Protein AF-A0A660VJ58-F1 (afdb_monomer_lite)

Radius of gyration: 16.68 Å; chains: 1; bounding box: 42×30×46 Å

Sequence (131 aa):
MCQREVADRVEATPKSKDFGPISVLLQRCYSIKRLFNVGRDCFYPRPEVASAVLRFDRKGYLPSSKQEAIFGIISGFFRMRRKTLRHNLRRGMGLGAEEVDALLERFAIVKEARAEEVEAEKLWALAEELL

pLDDT: mean 95.62, std 3.05, range [80.19, 98.25]

Secondary structure (DSSP, 8-state):
-EEHHHHHHHHPPTTSTT-SHHHHHHHHHEEEEEEEEE-GGGSSSPPSS-EEEEEEEE-----HHHHHHHHHHHHHHTSSTTSBHHHIIIIIS---HHHHHHHHHHTT--TT-BGGGS-HHHHHHHHHHT-

Foldseek 3Di:
DFFPLVVCLCCPWFPDPSDALNVLVQVVQWDKDWPDKAAQVVDVVRDPTTGTDMDTHGDDDDDPVCVVQLSVQRNLLCVPQVAASLCSCCVVVPDDNVVSVVLCVVLVHDRRHRSSNDGSVSSSVSSVVVD

Structure (mmCIF, N/CA/C/O backbone):
data_AF-A0A660VJ58-F1
#
_entry.id   AF-A0A660VJ58-F1
#
loop_
_atom_site.group_PDB
_atom_site.id
_atom_site.type_symbol
_atom_site.label_atom_id
_atom_site.label_alt_id
_atom_site.label_comp_id
_atom_site.label_asym_id
_atom_site.label_entity_id
_atom_site.label_seq_id
_atom_site.pdbx_PDB_ins_code
_atom_site.Cartn_x
_atom_site.Cartn_y
_atom_site.Cartn_z
_atom_site.occupancy
_atom_site.B_iso_or_equiv
_atom_site.auth_seq_id
_atom_site.auth_comp_id
_atom_site.auth_asym_id
_atom_site.auth_atom_id
_atom_site.pdbx_PDB_model_num
ATOM 1 N N . MET A 1 1 ? 10.865 4.362 -15.711 1.00 94.38 1 MET A N 1
ATOM 2 C CA . MET A 1 1 ? 11.441 3.000 -15.657 1.00 94.38 1 MET A CA 1
ATOM 3 C C . MET A 1 1 ? 12.097 2.819 -14.301 1.00 94.38 1 MET A C 1
ATOM 5 O O . MET A 1 1 ? 1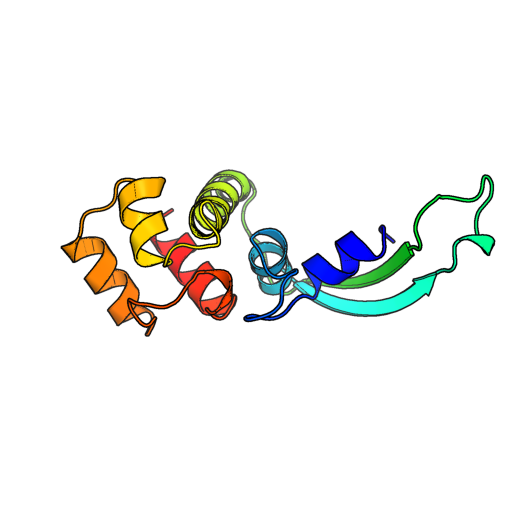2.681 3.775 -13.811 1.00 94.38 1 MET A O 1
ATOM 9 N N . CYS A 1 2 ? 11.981 1.645 -13.692 1.00 96.56 2 CYS A N 1
ATOM 10 C CA . CYS A 1 2 ? 12.617 1.305 -12.417 1.00 96.56 2 CYS A CA 1
ATOM 11 C C . CYS A 1 2 ? 13.056 -0.167 -12.421 1.00 96.56 2 CYS A C 1
ATOM 13 O O . CYS A 1 2 ? 12.759 -0.900 -13.367 1.00 96.56 2 CYS A O 1
ATOM 15 N N . GLN A 1 3 ? 13.760 -0.603 -11.375 1.00 97.44 3 GLN A N 1
ATOM 16 C CA . GLN A 1 3 ? 14.060 -2.022 -11.176 1.00 97.44 3 GLN A CA 1
ATOM 17 C C . GLN A 1 3 ? 12.764 -2.835 -11.071 1.00 97.44 3 GLN A C 1
ATOM 19 O O . GLN A 1 3 ? 11.773 -2.364 -10.511 1.00 97.44 3 GLN A O 1
ATOM 24 N N . ARG A 1 4 ? 12.778 -4.073 -11.576 1.00 96.38 4 ARG A N 1
ATOM 25 C CA . ARG A 1 4 ? 11.586 -4.931 -11.620 1.00 96.38 4 ARG A CA 1
ATOM 26 C C . ARG A 1 4 ? 10.961 -5.140 -10.238 1.00 96.38 4 ARG A C 1
ATOM 28 O O . ARG A 1 4 ? 9.756 -4.994 -10.117 1.00 96.38 4 ARG A O 1
ATOM 35 N N . GLU A 1 5 ? 11.766 -5.367 -9.201 1.00 96.50 5 GLU A N 1
ATOM 36 C CA . GLU A 1 5 ? 11.258 -5.539 -7.831 1.00 96.50 5 GLU A CA 1
ATOM 37 C C . GLU A 1 5 ? 10.535 -4.285 -7.314 1.00 96.50 5 GLU A C 1
ATOM 39 O O . GLU A 1 5 ? 9.509 -4.378 -6.646 1.00 96.50 5 GLU A O 1
ATOM 44 N N . VAL A 1 6 ? 11.033 -3.091 -7.654 1.00 96.88 6 VAL A N 1
ATOM 45 C CA . VAL A 1 6 ? 10.348 -1.840 -7.306 1.00 96.88 6 VAL A CA 1
ATOM 46 C C . VAL A 1 6 ? 8.993 -1.790 -7.999 1.00 96.88 6 VAL A C 1
ATOM 48 O O . VAL A 1 6 ? 8.001 -1.467 -7.354 1.00 96.88 6 VAL A O 1
ATOM 51 N N . ALA A 1 7 ? 8.925 -2.150 -9.282 1.00 97.25 7 ALA A N 1
ATOM 52 C CA . ALA A 1 7 ? 7.653 -2.215 -9.992 1.00 97.25 7 ALA A CA 1
ATOM 53 C C . ALA A 1 7 ? 6.688 -3.241 -9.379 1.00 97.25 7 ALA A C 1
ATOM 55 O O . ALA A 1 7 ? 5.512 -2.931 -9.204 1.00 97.25 7 ALA A O 1
ATOM 56 N N . ASP A 1 8 ? 7.193 -4.413 -8.989 1.00 96.88 8 ASP A N 1
ATOM 57 C CA . ASP A 1 8 ? 6.410 -5.461 -8.330 1.00 96.88 8 ASP A CA 1
ATOM 58 C C . ASP A 1 8 ? 5.810 -4.953 -7.005 1.00 96.88 8 ASP A C 1
ATOM 60 O O . ASP A 1 8 ? 4.620 -5.136 -6.768 1.00 96.88 8 ASP A O 1
ATOM 64 N N . ARG A 1 9 ? 6.574 -4.213 -6.187 1.00 96.81 9 ARG A N 1
ATOM 65 C CA . ARG A 1 9 ? 6.067 -3.595 -4.942 1.00 96.81 9 ARG A CA 1
ATOM 66 C C . ARG A 1 9 ? 5.032 -2.504 -5.186 1.00 96.81 9 ARG A C 1
ATOM 68 O O . ARG A 1 9 ? 4.070 -2.381 -4.433 1.00 96.81 9 ARG A O 1
ATOM 75 N N . VAL A 1 10 ? 5.231 -1.678 -6.206 1.00 95.94 10 VAL A N 1
ATOM 76 C CA . VAL A 1 10 ? 4.323 -0.568 -6.526 1.00 95.94 10 VAL A CA 1
ATOM 77 C C . VAL A 1 10 ? 2.944 -1.093 -6.945 1.00 95.94 10 VAL A C 1
ATOM 79 O O . VAL A 1 10 ? 1.920 -0.541 -6.543 1.00 95.94 10 VAL A O 1
ATOM 82 N N . GLU A 1 11 ? 2.913 -2.170 -7.727 1.00 95.38 11 GLU A N 1
ATOM 83 C CA . GLU A 1 11 ? 1.686 -2.787 -8.250 1.00 95.38 11 GLU A CA 1
ATOM 84 C C . GLU A 1 11 ? 1.131 -3.902 -7.355 1.00 95.38 11 GLU A C 1
ATOM 86 O O . GLU A 1 11 ? 0.086 -4.476 -7.659 1.00 95.38 11 GLU A O 1
ATOM 91 N N . ALA A 1 12 ? 1.824 -4.217 -6.260 1.00 96.88 12 ALA A N 1
ATOM 92 C CA . ALA A 1 12 ? 1.449 -5.281 -5.347 1.00 96.88 12 ALA A CA 1
ATOM 93 C C . ALA A 1 12 ? 0.034 -5.079 -4.791 1.00 96.88 12 ALA A C 1
ATOM 95 O O . ALA A 1 12 ? -0.356 -3.972 -4.423 1.00 96.88 12 ALA A O 1
ATOM 96 N N . THR A 1 13 ? -0.723 -6.164 -4.682 1.00 95.19 13 THR A N 1
ATOM 97 C CA . THR A 1 13 ? -2.069 -6.173 -4.099 1.00 95.19 13 THR A CA 1
ATOM 98 C C . THR A 1 13 ? -2.041 -6.729 -2.674 1.00 95.19 13 THR A C 1
ATOM 100 O O . THR A 1 13 ? -1.091 -7.438 -2.314 1.00 95.19 13 THR A O 1
ATOM 103 N N . PRO A 1 14 ? -3.065 -6.450 -1.846 1.00 95.56 14 PRO A N 1
ATOM 104 C CA . PRO A 1 14 ? -3.184 -7.058 -0.525 1.00 95.56 14 PRO A CA 1
ATOM 105 C C . PRO A 1 14 ? -3.016 -8.582 -0.570 1.00 95.56 14 PRO A C 1
ATOM 107 O O . PRO A 1 14 ? -3.389 -9.239 -1.541 1.00 95.56 14 PRO A O 1
ATOM 110 N N . LYS A 1 15 ? -2.464 -9.142 0.507 1.00 94.38 15 LYS A N 1
ATOM 111 C CA . LYS A 1 15 ? -2.085 -10.554 0.688 1.00 94.38 15 LYS A CA 1
ATOM 112 C C . LYS A 1 15 ? -0.908 -11.020 -0.175 1.00 94.38 15 LYS A C 1
ATOM 114 O O . LYS A 1 15 ? -0.587 -12.206 -0.172 1.00 94.38 15 LYS A O 1
ATOM 119 N N . SER A 1 16 ? -0.223 -10.110 -0.867 1.00 94.81 16 SER A N 1
ATOM 120 C CA . SER A 1 16 ? 1.040 -10.411 -1.547 1.00 94.81 16 SER A CA 1
ATOM 121 C C . SER A 1 16 ? 2.256 -10.068 -0.680 1.00 94.81 16 SER A C 1
ATOM 123 O O . SER A 1 16 ? 2.213 -9.211 0.206 1.00 94.81 16 SER A O 1
ATOM 125 N N . LYS A 1 17 ? 3.384 -10.738 -0.945 1.00 93.00 17 LYS A N 1
ATOM 126 C CA . LYS A 1 17 ? 4.648 -10.506 -0.227 1.00 93.00 17 LYS A CA 1
ATOM 127 C C . LYS A 1 17 ? 5.170 -9.077 -0.423 1.00 93.00 17 LYS A C 1
ATOM 129 O O . LYS A 1 17 ? 5.741 -8.502 0.508 1.00 93.00 17 LYS A O 1
ATOM 134 N N . ASP A 1 18 ? 4.950 -8.513 -1.603 1.00 96.44 18 ASP A N 1
ATOM 135 C CA . ASP A 1 18 ? 5.508 -7.224 -2.008 1.00 96.44 18 ASP A CA 1
ATOM 136 C C . ASP A 1 18 ? 4.623 -6.032 -1.619 1.00 96.44 18 ASP A C 1
ATOM 138 O O . ASP A 1 18 ? 5.064 -4.886 -1.716 1.00 96.44 18 ASP A O 1
ATOM 142 N N . PHE A 1 19 ? 3.409 -6.289 -1.115 1.00 97.69 19 PHE A N 1
ATOM 143 C CA . PHE A 1 19 ? 2.498 -5.245 -0.658 1.00 97.69 19 PHE A CA 1
ATOM 144 C C . PHE A 1 19 ? 3.001 -4.579 0.620 1.00 97.69 19 PHE A C 1
ATOM 146 O O . PHE A 1 19 ? 3.398 -5.240 1.587 1.00 97.69 19 PHE A O 1
ATOM 153 N N . GLY A 1 20 ? 2.999 -3.249 0.612 1.00 97.00 20 GLY A N 1
ATOM 154 C CA . GLY A 1 20 ? 3.550 -2.451 1.694 1.00 97.00 20 GLY A CA 1
ATOM 155 C C . GLY A 1 20 ? 3.243 -0.959 1.570 1.00 97.00 20 GLY A C 1
ATOM 156 O O . GLY A 1 20 ? 2.386 -0.558 0.778 1.00 97.00 20 GLY A O 1
ATOM 157 N N . PRO A 1 21 ? 3.978 -0.110 2.312 1.00 96.69 21 PRO A N 1
ATOM 158 C CA . PRO A 1 21 ? 3.704 1.325 2.384 1.00 96.69 21 PRO A CA 1
ATOM 159 C C . PRO A 1 21 ? 3.687 2.027 1.023 1.00 96.69 21 PRO A C 1
ATOM 161 O O . PRO A 1 21 ? 2.824 2.861 0.754 1.00 96.69 21 PRO A O 1
ATOM 164 N N . ILE A 1 22 ? 4.623 1.662 0.141 1.00 95.25 22 ILE A N 1
ATOM 165 C CA . ILE A 1 22 ? 4.738 2.268 -1.188 1.00 95.25 22 ILE A CA 1
ATOM 166 C C . ILE A 1 22 ? 3.561 1.901 -2.098 1.00 95.25 22 ILE A C 1
ATOM 168 O O . ILE A 1 22 ? 3.113 2.742 -2.876 1.00 95.25 22 ILE A O 1
ATOM 172 N N . SER A 1 23 ? 3.032 0.680 -1.965 1.00 96.75 23 SER A N 1
ATOM 173 C CA . SER A 1 23 ? 1.846 0.217 -2.686 1.00 96.75 23 SER A CA 1
ATOM 174 C C . SER A 1 23 ? 0.648 1.084 -2.302 1.00 96.75 23 SER A C 1
ATOM 176 O O . SER A 1 23 ? 0.015 1.674 -3.172 1.00 96.75 23 SER A O 1
ATOM 178 N N . VAL A 1 24 ? 0.410 1.259 -0.995 1.00 96.25 24 VAL A N 1
ATOM 179 C CA . VAL A 1 24 ? -0.701 2.071 -0.467 1.00 96.25 24 VAL A CA 1
ATOM 180 C C . VAL A 1 24 ? -0.607 3.522 -0.944 1.00 96.25 24 VAL A C 1
ATOM 182 O O . VAL A 1 24 ? -1.562 4.054 -1.512 1.00 96.25 24 VAL A O 1
ATOM 185 N N . LEU A 1 25 ? 0.559 4.154 -0.771 1.00 94.44 25 LEU A N 1
ATOM 186 C CA . LEU A 1 25 ? 0.766 5.558 -1.132 1.00 94.44 25 LEU A CA 1
ATOM 187 C C . LEU A 1 25 ? 0.553 5.810 -2.633 1.00 94.44 25 LEU A C 1
ATOM 189 O O . LEU A 1 25 ? -0.152 6.745 -3.025 1.00 94.44 25 LEU A O 1
ATOM 193 N N . LEU A 1 26 ? 1.176 4.995 -3.488 1.00 93.81 26 LEU A N 1
ATOM 194 C CA . LEU A 1 26 ? 1.159 5.242 -4.927 1.00 93.81 26 LEU A CA 1
ATOM 195 C C . LEU A 1 26 ? -0.166 4.836 -5.566 1.00 93.81 26 LEU A C 1
ATOM 197 O O . LEU A 1 26 ? -0.654 5.580 -6.412 1.00 93.81 26 LEU A O 1
ATOM 201 N N . GLN A 1 27 ? -0.781 3.723 -5.156 1.00 93.50 27 GLN A N 1
ATOM 202 C CA . GLN A 1 27 ? -2.064 3.275 -5.722 1.00 93.50 27 GLN A CA 1
ATOM 203 C C . GLN A 1 27 ? -3.223 4.213 -5.366 1.00 93.50 27 GLN A C 1
ATOM 205 O O . GLN A 1 27 ? -4.208 4.310 -6.111 1.00 93.50 27 GLN A O 1
ATOM 210 N N . ARG A 1 28 ? -3.093 4.955 -4.259 1.00 93.12 28 ARG A N 1
ATOM 211 C CA . ARG A 1 28 ? -3.998 6.057 -3.938 1.00 93.12 28 ARG A CA 1
ATOM 212 C C . ARG A 1 28 ? -3.815 7.249 -4.871 1.00 93.12 28 ARG A C 1
ATOM 214 O O . ARG A 1 28 ? -4.801 7.808 -5.355 1.00 93.12 28 ARG A O 1
ATOM 221 N N . CYS A 1 29 ? -2.570 7.677 -5.072 1.00 92.12 29 CYS A N 1
ATOM 222 C CA . CYS A 1 29 ? -2.258 8.878 -5.846 1.00 92.12 29 CYS A CA 1
ATOM 223 C C . CYS A 1 29 ? -2.390 8.658 -7.362 1.00 92.12 29 CYS A C 1
ATOM 225 O O . CYS A 1 29 ? -2.640 9.614 -8.101 1.00 92.12 29 CYS A O 1
ATOM 227 N N . TYR A 1 30 ? -2.237 7.416 -7.824 1.00 94.81 30 TYR A N 1
ATOM 228 C CA . TYR A 1 30 ? -2.131 7.056 -9.233 1.00 94.81 30 TYR A CA 1
ATOM 229 C C . TYR A 1 30 ? -2.898 5.769 -9.559 1.00 94.81 30 TYR A C 1
ATOM 231 O O . TYR A 1 30 ? -3.010 4.849 -8.753 1.00 94.81 30 TYR A O 1
ATOM 239 N N . SER A 1 31 ? -3.407 5.684 -10.784 1.00 95.12 31 SER A N 1
ATOM 240 C CA . SER A 1 31 ? -3.687 4.418 -11.453 1.00 95.12 31 SER A CA 1
ATOM 241 C C . SER A 1 31 ? -2.396 3.967 -12.124 1.00 95.12 31 SER A C 1
ATOM 243 O O . SER A 1 31 ? -1.801 4.723 -12.893 1.00 95.12 31 SER A O 1
ATOM 245 N N . ILE A 1 32 ? -1.926 2.770 -11.788 1.00 95.94 32 ILE A N 1
ATOM 246 C CA . ILE A 1 32 ? -0.591 2.302 -12.162 1.00 95.94 32 ILE A CA 1
ATOM 247 C C . ILE A 1 32 ? -0.736 1.106 -13.088 1.00 95.94 32 ILE A C 1
ATOM 249 O O . ILE A 1 32 ? -1.530 0.206 -12.818 1.00 95.94 32 ILE A O 1
ATOM 253 N N . LYS A 1 33 ? 0.012 1.113 -14.192 1.00 96.81 33 LYS A N 1
ATOM 254 C CA . LYS A 1 33 ? 0.011 0.019 -15.161 1.00 96.81 33 LYS A CA 1
ATOM 255 C C . LYS A 1 33 ? 1.415 -0.296 -15.657 1.00 96.81 33 LYS A C 1
ATOM 257 O O . LYS A 1 33 ? 2.078 0.569 -16.234 1.00 96.81 33 LYS A O 1
ATOM 262 N N . ARG A 1 34 ? 1.819 -1.558 -15.558 1.00 97.50 34 ARG A N 1
ATOM 263 C CA . ARG A 1 34 ? 2.995 -2.094 -16.238 1.00 97.50 34 ARG A CA 1
ATOM 264 C C . ARG A 1 34 ? 2.753 -2.131 -17.728 1.00 97.50 34 ARG A C 1
ATOM 266 O O . ARG A 1 34 ? 1.825 -2.777 -18.209 1.00 97.50 34 ARG A O 1
ATOM 273 N N . LEU A 1 35 ? 3.611 -1.432 -18.457 1.00 98.06 35 LEU A N 1
ATOM 274 C CA . LEU A 1 35 ? 3.596 -1.470 -19.909 1.00 98.06 35 LEU A CA 1
ATOM 275 C C . LEU A 1 35 ? 4.352 -2.706 -20.395 1.00 98.06 35 LEU A C 1
ATOM 277 O O . LEU A 1 35 ? 3.813 -3.483 -21.173 1.00 98.06 35 LEU A O 1
ATOM 281 N N . PHE A 1 36 ? 5.582 -2.900 -19.911 1.00 97.75 36 PHE A N 1
ATOM 282 C CA . PHE A 1 36 ? 6.424 -4.048 -20.247 1.00 97.75 36 PHE A CA 1
ATOM 283 C C . PHE A 1 36 ? 7.630 -4.164 -19.300 1.00 97.75 36 PHE A C 1
ATOM 285 O O . PHE A 1 36 ? 7.998 -3.215 -18.599 1.00 97.75 36 PHE A O 1
ATOM 292 N N . ASN A 1 37 ? 8.255 -5.344 -19.298 1.00 97.88 37 ASN A N 1
ATOM 293 C CA . ASN A 1 37 ? 9.539 -5.591 -18.642 1.00 97.88 37 ASN A CA 1
ATOM 294 C C . ASN A 1 37 ? 10.690 -5.330 -19.625 1.00 97.88 37 ASN A C 1
ATOM 296 O O . ASN A 1 37 ? 10.551 -5.571 -20.821 1.00 97.88 37 ASN A O 1
ATOM 300 N N . VAL A 1 38 ? 11.835 -4.885 -19.110 1.00 97.69 38 VAL A N 1
ATOM 301 C CA . VAL A 1 38 ? 13.057 -4.646 -19.889 1.00 97.69 38 VAL A CA 1
ATOM 302 C C . VAL A 1 38 ? 14.152 -5.584 -19.393 1.00 97.69 38 VAL A C 1
ATOM 304 O O . VAL A 1 38 ? 14.513 -5.580 -18.209 1.00 97.69 38 VAL A O 1
ATOM 307 N N . GLY A 1 39 ? 14.658 -6.417 -20.303 1.00 97.44 39 GLY A N 1
ATOM 308 C CA . GLY A 1 39 ? 15.738 -7.358 -20.026 1.00 97.44 39 GLY A CA 1
ATOM 309 C C . GLY A 1 39 ? 17.057 -6.647 -19.721 1.00 97.44 39 GLY A C 1
ATOM 310 O O . GLY A 1 39 ? 17.295 -5.524 -20.157 1.00 97.44 39 GLY A O 1
ATOM 311 N N . ARG A 1 40 ? 17.944 -7.319 -18.980 1.00 97.06 40 ARG A N 1
ATOM 312 C CA . ARG A 1 40 ? 19.274 -6.779 -18.630 1.00 97.06 40 ARG A CA 1
ATOM 313 C C . ARG A 1 40 ? 20.137 -6.523 -19.866 1.00 97.06 40 ARG A C 1
ATOM 315 O O . ARG A 1 40 ? 20.942 -5.604 -19.865 1.00 97.06 40 ARG A O 1
ATOM 322 N N . ASP A 1 41 ? 19.931 -7.315 -20.914 1.00 97.19 41 ASP A N 1
ATOM 323 C CA . ASP A 1 41 ? 20.694 -7.261 -22.166 1.00 97.19 41 ASP A CA 1
ATOM 324 C C . ASP A 1 41 ? 20.378 -6.020 -23.015 1.00 97.19 41 ASP A C 1
ATOM 326 O O . ASP A 1 41 ? 21.055 -5.755 -24.001 1.00 97.19 41 ASP A O 1
ATOM 330 N N . CYS A 1 42 ? 19.381 -5.225 -22.613 1.00 96.62 42 CYS A N 1
ATOM 331 C CA . CYS A 1 42 ? 19.044 -3.951 -23.244 1.00 96.62 42 CYS A CA 1
ATOM 332 C C . CYS A 1 42 ? 19.900 -2.768 -22.744 1.00 96.62 42 CYS A C 1
ATOM 334 O O . CYS A 1 42 ? 19.642 -1.636 -23.144 1.00 96.62 42 CYS A O 1
ATOM 336 N N . PHE A 1 43 ? 20.868 -2.994 -21.847 1.00 96.75 43 PHE A N 1
ATOM 337 C CA . PHE A 1 43 ? 21.630 -1.938 -21.171 1.00 96.75 43 PHE A CA 1
ATOM 338 C C . PHE A 1 43 ? 23.146 -2.136 -21.285 1.00 96.75 43 PHE A C 1
ATOM 340 O O . PHE A 1 43 ? 23.635 -3.266 -21.286 1.00 96.75 43 PHE A O 1
ATOM 347 N N . TYR A 1 44 ? 23.887 -1.021 -21.289 1.00 96.19 44 TYR A N 1
ATOM 348 C CA . TYR A 1 44 ? 25.348 -0.996 -21.203 1.00 96.19 44 TYR A CA 1
ATOM 349 C C . TYR A 1 44 ? 25.822 0.075 -20.196 1.00 96.19 44 TYR A C 1
ATOM 351 O O . TYR A 1 44 ?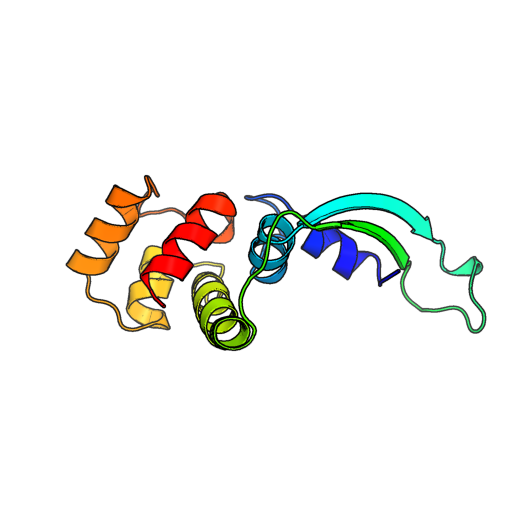 25.474 1.244 -20.373 1.00 96.19 44 TYR A O 1
ATOM 359 N N . PRO A 1 45 ? 26.612 -0.281 -19.163 1.00 94.75 45 PRO A N 1
ATOM 360 C CA . PRO A 1 45 ? 26.963 -1.646 -18.764 1.00 94.75 45 PRO A CA 1
ATOM 361 C C . PRO A 1 45 ? 25.728 -2.452 -18.322 1.00 94.75 45 PRO A C 1
ATOM 363 O O . PRO A 1 45 ? 24.714 -1.889 -17.905 1.00 94.75 45 PRO A O 1
ATOM 366 N N . ARG A 1 46 ? 25.807 -3.785 -18.430 1.00 96.88 46 ARG A N 1
ATOM 367 C CA . ARG A 1 46 ? 24.698 -4.686 -18.080 1.00 96.88 46 ARG A CA 1
ATOM 368 C C . ARG A 1 46 ? 24.414 -4.618 -16.567 1.00 96.88 46 ARG A C 1
ATOM 370 O O . ARG A 1 46 ? 25.320 -4.916 -15.790 1.00 96.88 46 ARG A O 1
ATOM 377 N N . PRO A 1 47 ? 23.186 -4.290 -16.126 1.00 96.38 47 PRO A N 1
ATOM 378 C CA . PRO A 1 47 ? 22.826 -4.283 -14.713 1.00 96.38 47 PRO A CA 1
ATOM 379 C C . PRO A 1 47 ? 22.655 -5.707 -14.173 1.00 96.38 47 PRO A C 1
ATOM 381 O O . PRO A 1 47 ? 22.410 -6.651 -14.926 1.00 96.38 47 PRO A O 1
ATOM 384 N N . GLU A 1 48 ? 22.696 -5.861 -12.849 1.00 96.75 48 GLU A N 1
ATOM 385 C CA . GLU A 1 48 ? 22.481 -7.157 -12.189 1.00 96.75 48 GLU A CA 1
ATOM 386 C C . GLU A 1 48 ? 21.017 -7.614 -12.237 1.00 96.75 48 GLU A C 1
ATOM 388 O O . GLU A 1 48 ? 20.734 -8.811 -12.359 1.00 96.75 48 GLU A O 1
ATOM 393 N N . VAL A 1 49 ? 20.081 -6.662 -12.208 1.00 96.12 49 VAL A N 1
ATOM 394 C CA . VAL A 1 49 ? 18.634 -6.899 -12.123 1.00 96.12 49 VAL A CA 1
ATOM 395 C C . VAL A 1 49 ? 17.889 -6.374 -13.348 1.00 96.12 49 VAL A C 1
ATOM 397 O O . VAL A 1 49 ? 18.307 -5.419 -14.000 1.00 96.12 49 VAL A O 1
ATOM 400 N N . ALA A 1 50 ? 16.763 -7.014 -13.671 1.00 97.31 50 ALA A N 1
ATOM 401 C CA . ALA A 1 50 ? 15.874 -6.563 -14.739 1.00 97.31 50 ALA A CA 1
ATOM 402 C C . ALA A 1 50 ? 15.141 -5.268 -14.357 1.00 97.31 50 ALA A C 1
ATOM 404 O O . ALA A 1 50 ? 14.981 -4.950 -13.175 1.00 97.31 50 ALA A O 1
ATOM 405 N N . SER A 1 51 ? 14.644 -4.558 -15.367 1.00 98.12 51 SER A N 1
ATOM 406 C CA . SER A 1 51 ? 13.864 -3.332 -15.198 1.00 98.12 51 SER A CA 1
ATOM 407 C C . SER A 1 51 ? 12.421 -3.508 -15.671 1.00 98.12 51 SER A C 1
ATOM 409 O O . SER A 1 51 ? 12.077 -4.485 -16.337 1.00 98.12 51 SER A O 1
ATOM 411 N N . ALA A 1 52 ? 11.563 -2.556 -15.324 1.00 98.25 52 ALA A N 1
ATOM 412 C CA . ALA A 1 52 ? 10.187 -2.475 -15.790 1.00 98.25 52 ALA A CA 1
ATOM 413 C C . ALA A 1 52 ? 9.796 -1.023 -16.089 1.00 98.25 52 ALA A C 1
ATOM 415 O O . ALA A 1 52 ? 10.281 -0.065 -15.469 1.00 98.25 52 ALA A O 1
ATOM 416 N N . VAL A 1 53 ? 8.904 -0.861 -17.064 1.00 98.19 53 VAL A N 1
ATOM 417 C CA . VAL A 1 53 ? 8.306 0.427 -17.415 1.00 98.19 53 VAL A CA 1
ATOM 418 C C . VAL A 1 53 ? 6.873 0.451 -16.901 1.00 98.19 53 VAL A C 1
ATOM 420 O O . VAL A 1 53 ? 6.038 -0.358 -17.305 1.00 98.19 53 VAL A O 1
ATOM 423 N N . LEU A 1 54 ? 6.606 1.403 -16.011 1.00 98.06 54 LEU A N 1
ATOM 424 C CA . LEU A 1 54 ? 5.292 1.668 -15.443 1.00 98.06 54 LEU A CA 1
ATOM 425 C C . LEU A 1 54 ? 4.743 2.986 -15.989 1.00 98.06 54 LEU A C 1
ATOM 427 O O . LEU A 1 54 ? 5.489 3.960 -16.125 1.00 98.06 54 LEU A O 1
ATOM 431 N N . ARG A 1 55 ? 3.436 3.021 -16.238 1.00 97.75 55 ARG A N 1
ATOM 432 C CA . ARG A 1 55 ? 2.657 4.238 -16.458 1.00 97.75 55 ARG A CA 1
ATOM 433 C C . ARG A 1 55 ? 1.924 4.603 -15.174 1.00 97.75 55 ARG A C 1
ATOM 435 O O . ARG A 1 55 ? 1.335 3.731 -14.540 1.00 97.75 55 ARG A O 1
ATOM 442 N N . PHE A 1 56 ? 1.954 5.886 -14.830 1.00 97.19 56 PHE A N 1
ATOM 443 C CA . PHE A 1 56 ? 1.260 6.454 -13.681 1.00 97.19 56 PHE A CA 1
ATOM 444 C C . PHE A 1 56 ? 0.265 7.496 -14.180 1.00 97.19 56 PHE A C 1
ATOM 446 O O . PHE A 1 56 ? 0.659 8.567 -14.635 1.00 97.19 56 PHE A O 1
ATOM 453 N N . ASP A 1 57 ? -1.018 7.184 -14.072 1.00 96.25 57 ASP A N 1
ATOM 454 C CA . ASP A 1 57 ? -2.108 8.091 -14.406 1.00 96.25 57 ASP A CA 1
ATOM 455 C C . ASP A 1 57 ? -2.600 8.725 -13.092 1.00 96.25 57 ASP A C 1
ATOM 457 O O . ASP A 1 57 ? -3.112 8.032 -12.212 1.00 96.25 57 ASP A O 1
ATOM 461 N N . ARG A 1 58 ? -2.371 10.028 -12.886 1.00 94.81 58 ARG A N 1
ATOM 462 C CA . ARG A 1 58 ? -2.658 10.696 -11.601 1.00 94.81 58 ARG A CA 1
ATOM 463 C C . ARG A 1 58 ? -4.164 10.706 -11.306 1.00 94.81 58 ARG A C 1
ATOM 465 O O . ARG A 1 58 ? -4.943 11.191 -12.115 1.00 94.81 58 ARG A O 1
ATOM 472 N N . LYS A 1 59 ? -4.553 10.216 -10.122 1.00 92.50 59 LYS A N 1
ATOM 473 C CA . LYS A 1 59 ? -5.943 10.216 -9.624 1.00 92.50 59 LYS A CA 1
ATOM 474 C C . LYS A 1 59 ? -6.279 11.464 -8.803 1.00 92.50 59 LYS A C 1
ATOM 476 O O . LYS A 1 59 ? -7.408 11.932 -8.840 1.00 92.50 59 LYS A O 1
ATOM 481 N N . GLY A 1 60 ? -5.320 11.981 -8.031 1.00 80.19 60 GLY A N 1
ATOM 482 C CA . GLY A 1 60 ? -5.559 13.078 -7.088 1.00 80.19 60 GLY A CA 1
ATOM 483 C C . GLY A 1 60 ? -4.295 13.833 -6.678 1.00 80.19 60 GLY A C 1
ATOM 484 O O . GLY A 1 60 ? -3.214 13.639 -7.243 1.00 80.19 60 GLY A O 1
ATOM 485 N N . TYR A 1 61 ? -4.433 14.723 -5.696 1.00 81.25 61 TYR A N 1
ATOM 486 C CA . TYR A 1 61 ? -3.346 15.547 -5.167 1.00 81.25 61 TYR A CA 1
ATOM 487 C C . TYR A 1 61 ? -3.275 15.421 -3.643 1.00 81.25 61 TYR A C 1
ATOM 489 O O . TYR A 1 61 ? -4.244 15.729 -2.957 1.00 81.25 61 TYR A O 1
ATOM 497 N N . LEU A 1 62 ? -2.119 14.989 -3.126 1.00 83.31 62 LEU A N 1
ATOM 498 C CA . LEU A 1 62 ? -1.786 15.090 -1.708 1.00 83.31 62 LEU A CA 1
ATOM 499 C C . LEU A 1 62 ? -0.878 16.317 -1.499 1.00 83.31 62 LEU A C 1
ATOM 501 O O . LEU A 1 62 ? 0.215 16.335 -2.084 1.00 83.31 6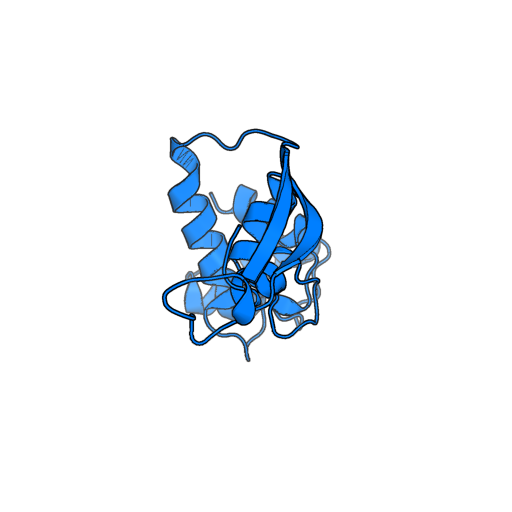2 LEU A O 1
ATOM 505 N N . PRO A 1 63 ? -1.282 17.313 -0.683 1.00 87.31 63 PRO A N 1
ATOM 506 C CA . PRO A 1 63 ? -0.459 18.482 -0.394 1.00 87.31 63 PRO A CA 1
ATOM 507 C C . PRO A 1 63 ? 0.906 18.097 0.159 1.00 87.31 63 PRO A C 1
ATOM 509 O O . PRO A 1 63 ? 0.998 17.239 1.036 1.00 87.31 63 PRO A O 1
ATOM 512 N N . SER A 1 64 ? 1.961 18.762 -0.314 1.00 87.81 64 SER A N 1
ATOM 513 C CA . SER A 1 64 ? 3.339 18.476 0.105 1.00 87.81 64 SER A CA 1
ATOM 514 C C . SER A 1 64 ? 3.525 18.554 1.623 1.00 87.81 64 SER A C 1
ATOM 516 O O . SER A 1 64 ? 4.252 17.743 2.183 1.00 87.81 64 SER A O 1
ATOM 518 N N . SER A 1 65 ? 2.792 19.446 2.300 1.00 91.88 65 SER A N 1
ATOM 519 C CA . SER A 1 65 ? 2.803 19.586 3.764 1.00 91.88 65 SER A CA 1
ATOM 520 C C . SER A 1 65 ? 2.309 18.352 4.527 1.00 91.88 65 SER A C 1
ATOM 522 O O . SER A 1 65 ? 2.611 18.214 5.705 1.00 91.88 65 SER A O 1
ATOM 524 N N . LYS A 1 66 ? 1.558 17.455 3.877 1.00 92.00 66 LYS A N 1
ATOM 525 C CA . LYS A 1 66 ? 1.000 16.234 4.482 1.00 92.00 66 LYS A CA 1
ATOM 526 C C . LYS A 1 66 ? 1.731 14.956 4.058 1.00 92.00 66 LYS A C 1
ATOM 528 O O . LYS A 1 66 ? 1.498 13.906 4.647 1.00 92.00 66 LYS A O 1
ATOM 533 N N . GLN A 1 67 ? 2.598 15.022 3.043 1.00 90.81 67 GLN A N 1
ATOM 534 C CA . GLN A 1 67 ? 3.223 13.839 2.435 1.00 90.81 67 GLN A CA 1
ATOM 535 C C . GLN A 1 67 ? 4.095 13.054 3.412 1.00 90.81 67 GLN A C 1
ATOM 537 O O . GLN A 1 67 ? 3.956 11.836 3.505 1.00 90.81 67 GLN A O 1
ATOM 542 N N . GLU A 1 68 ? 4.960 13.743 4.154 1.00 93.69 68 GLU A N 1
ATOM 543 C CA . GLU A 1 68 ? 5.877 13.099 5.097 1.00 93.69 68 GLU A CA 1
ATOM 544 C C . GLU A 1 68 ? 5.125 12.446 6.262 1.00 93.69 68 GLU A C 1
ATOM 546 O O . GLU A 1 68 ? 5.343 11.272 6.563 1.00 93.69 68 GLU A O 1
ATOM 551 N N . ALA A 1 69 ? 4.177 13.172 6.855 1.00 95.44 69 ALA A N 1
ATOM 552 C CA . ALA A 1 69 ? 3.382 12.680 7.973 1.00 95.44 69 ALA A CA 1
ATOM 553 C C . ALA A 1 69 ? 2.508 11.475 7.577 1.00 95.44 69 ALA A C 1
ATOM 555 O O . ALA A 1 69 ? 2.566 10.438 8.241 1.00 95.44 69 ALA A O 1
ATOM 556 N N . ILE A 1 70 ? 1.794 11.541 6.443 1.00 95.50 70 ILE A N 1
ATOM 557 C CA . ILE A 1 70 ? 1.020 10.395 5.933 1.00 95.50 70 ILE A CA 1
ATOM 558 C C . ILE A 1 70 ? 1.929 9.198 5.655 1.00 95.50 70 ILE A C 1
ATOM 560 O O . ILE A 1 70 ? 1.592 8.069 6.014 1.00 95.50 70 ILE A O 1
ATOM 564 N N . PHE A 1 71 ? 3.089 9.411 5.028 1.00 95.12 71 PHE A N 1
ATOM 565 C CA . PHE A 1 71 ? 4.003 8.308 4.750 1.00 95.12 71 PHE A CA 1
ATOM 566 C C . PHE A 1 71 ? 4.547 7.673 6.036 1.00 95.12 71 PHE A C 1
ATOM 568 O O . PHE A 1 71 ? 4.666 6.447 6.102 1.00 95.12 71 PHE A O 1
ATOM 575 N N . GLY A 1 72 ? 4.820 8.474 7.069 1.00 96.88 72 GLY A N 1
ATOM 576 C CA . GLY A 1 72 ? 5.202 7.996 8.397 1.00 96.88 72 GLY A CA 1
ATOM 577 C C . GLY A 1 72 ? 4.122 7.121 9.035 1.00 96.88 72 GLY A C 1
ATOM 578 O O . GLY A 1 72 ? 4.420 6.015 9.490 1.00 96.88 72 GLY A O 1
ATOM 579 N N . ILE A 1 73 ? 2.863 7.564 8.989 1.00 97.38 73 ILE A N 1
ATOM 580 C CA . ILE A 1 73 ? 1.707 6.815 9.505 1.00 97.38 73 ILE A CA 1
ATOM 581 C C . ILE A 1 73 ? 1.537 5.485 8.762 1.00 97.38 73 ILE A C 1
ATOM 583 O O . ILE A 1 73 ? 1.531 4.422 9.388 1.00 97.38 73 ILE A O 1
ATOM 587 N N . ILE A 1 74 ? 1.485 5.520 7.425 1.00 97.25 74 ILE A N 1
ATOM 588 C CA . ILE A 1 74 ? 1.355 4.309 6.601 1.00 97.25 74 ILE A CA 1
ATOM 589 C C . ILE A 1 74 ? 2.525 3.360 6.877 1.00 97.25 74 ILE A C 1
ATOM 591 O O . ILE A 1 74 ? 2.321 2.161 7.040 1.00 97.25 74 ILE A O 1
ATOM 595 N N . SER A 1 75 ? 3.753 3.869 6.982 1.00 97.12 75 SER A N 1
ATOM 596 C CA . SER A 1 75 ? 4.922 3.048 7.324 1.00 97.12 75 SER A CA 1
ATOM 597 C C . SER A 1 75 ? 4.787 2.401 8.707 1.00 97.12 75 SER A C 1
ATOM 599 O O . SER A 1 75 ? 5.152 1.235 8.881 1.00 97.12 75 SER A O 1
ATOM 601 N N . GLY A 1 76 ? 4.197 3.116 9.669 1.00 97.31 76 GLY A N 1
ATOM 602 C CA . GLY A 1 76 ? 3.861 2.609 10.998 1.00 97.31 76 GLY A CA 1
ATOM 603 C C . GLY A 1 76 ? 2.972 1.366 10.960 1.00 97.31 76 GLY A C 1
ATOM 604 O O . GLY A 1 76 ? 3.217 0.419 11.713 1.00 97.31 76 GLY A O 1
ATOM 605 N N . PHE A 1 77 ? 2.019 1.296 10.026 1.00 97.81 77 PHE A N 1
ATOM 606 C CA . PHE A 1 77 ? 1.128 0.139 9.871 1.00 97.81 77 PHE A CA 1
ATOM 607 C C . PHE A 1 77 ? 1.876 -1.153 9.526 1.00 97.81 77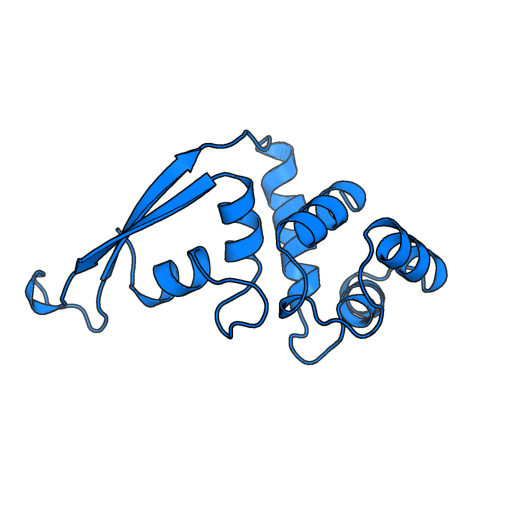 PHE A C 1
ATOM 609 O O . PHE A 1 77 ? 1.474 -2.231 9.964 1.00 97.81 77 PHE A O 1
ATOM 616 N N . PHE A 1 78 ? 2.991 -1.050 8.798 1.00 96.81 78 PHE A N 1
ATOM 617 C CA . PHE A 1 78 ? 3.793 -2.189 8.338 1.00 96.81 78 PHE A CA 1
ATOM 618 C C . PHE A 1 78 ? 5.050 -2.443 9.189 1.00 96.81 78 PHE A C 1
ATOM 620 O O . PHE A 1 78 ? 5.832 -3.342 8.865 1.00 96.81 78 PHE A O 1
ATOM 627 N N . ARG A 1 79 ? 5.252 -1.694 10.288 1.00 95.44 79 ARG A N 1
ATOM 628 C CA . ARG A 1 79 ? 6.474 -1.741 11.116 1.00 95.44 79 ARG A CA 1
ATOM 629 C C . ARG A 1 79 ? 6.819 -3.152 11.596 1.00 95.44 79 ARG A C 1
ATOM 631 O O . ARG A 1 79 ? 7.976 -3.559 11.528 1.00 95.44 79 ARG A O 1
ATOM 638 N N . MET A 1 80 ? 5.830 -3.917 12.061 1.00 95.38 80 MET A N 1
ATOM 639 C CA . MET A 1 80 ? 5.992 -5.336 12.389 1.00 95.38 80 MET A CA 1
ATOM 640 C C . MET A 1 80 ? 5.086 -6.187 11.499 1.00 95.38 80 MET A C 1
ATOM 642 O O . MET A 1 80 ? 3.950 -6.478 11.865 1.00 95.38 80 MET A O 1
ATOM 646 N N . ARG A 1 81 ? 5.611 -6.641 10.353 1.00 91.38 81 ARG A N 1
ATOM 647 C CA . ARG A 1 81 ? 4.855 -7.427 9.352 1.00 91.38 81 ARG A CA 1
ATOM 648 C C . ARG A 1 81 ? 4.172 -8.679 9.906 1.00 91.38 81 ARG A C 1
ATOM 650 O O . ARG A 1 81 ? 3.096 -9.047 9.482 1.00 91.38 81 ARG A O 1
ATOM 657 N N . ARG A 1 82 ? 4.774 -9.356 10.887 1.00 94.69 82 ARG A N 1
ATOM 658 C CA . ARG A 1 82 ? 4.191 -10.581 11.477 1.00 94.69 82 ARG A CA 1
ATOM 659 C C . ARG A 1 82 ? 3.139 -10.303 12.561 1.00 94.69 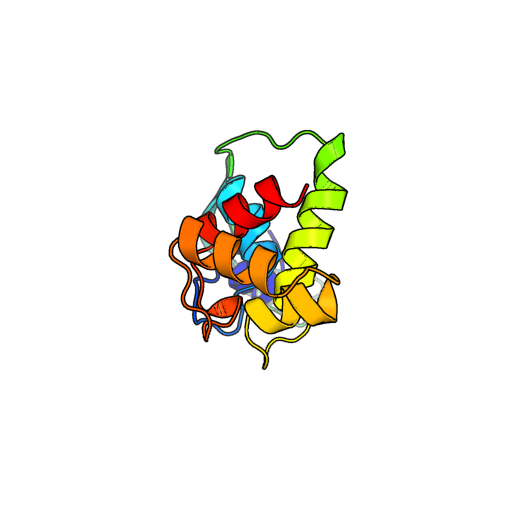82 ARG A C 1
ATOM 661 O O . ARG A 1 82 ? 2.689 -11.243 13.216 1.00 94.69 82 ARG A O 1
ATOM 668 N N . LYS A 1 83 ? 2.800 -9.037 12.816 1.00 97.12 83 LYS A N 1
ATOM 669 C CA . LYS A 1 83 ? 1.837 -8.609 13.837 1.00 97.12 83 LYS A CA 1
ATOM 670 C C . LYS A 1 83 ? 0.619 -7.968 13.176 1.00 97.12 83 LYS A C 1
ATOM 672 O O . LYS A 1 83 ? 0.697 -7.481 12.054 1.00 97.12 83 LYS A O 1
ATOM 677 N N . THR A 1 84 ? -0.507 -7.994 13.881 1.00 98.12 84 THR A N 1
ATOM 678 C CA . THR A 1 84 ? -1.762 -7.406 13.398 1.00 98.12 84 THR A CA 1
ATOM 679 C C . THR A 1 84 ? -1.635 -5.888 13.260 1.00 98.12 84 THR A C 1
ATOM 681 O O . THR A 1 84 ? -0.829 -5.262 13.959 1.00 98.12 84 THR A O 1
ATOM 684 N N . LEU A 1 85 ? -2.459 -5.278 12.406 1.00 98.00 85 LEU A N 1
ATOM 685 C CA . LEU A 1 85 ? -2.538 -3.822 12.274 1.00 98.00 85 LEU A CA 1
ATOM 686 C C . LEU A 1 85 ? -2.843 -3.179 13.632 1.00 98.00 85 LEU A C 1
ATOM 688 O O . LEU A 1 85 ? -2.157 -2.248 14.046 1.00 98.00 85 LEU A O 1
ATOM 692 N N . ARG A 1 86 ? -3.777 -3.771 14.388 1.00 98.06 86 ARG A N 1
ATOM 693 C CA . ARG A 1 86 ? -4.083 -3.385 15.771 1.00 98.06 86 ARG A CA 1
ATOM 694 C C . ARG A 1 86 ? -2.837 -3.318 16.657 1.00 98.06 86 ARG A C 1
ATOM 696 O O . ARG A 1 86 ? -2.675 -2.383 17.437 1.00 98.06 86 ARG A O 1
ATOM 703 N N . HIS A 1 87 ? -1.955 -4.315 16.571 1.00 98.00 87 HIS A N 1
ATOM 704 C CA . HIS A 1 87 ? -0.722 -4.334 17.354 1.00 98.00 87 HIS A CA 1
ATOM 705 C C . HIS A 1 87 ? 0.238 -3.218 16.927 1.00 98.00 87 HIS A C 1
ATOM 707 O O . HIS A 1 87 ? 0.814 -2.565 17.796 1.00 98.00 87 HIS A O 1
ATOM 713 N N . ASN A 1 88 ? 0.391 -2.977 15.623 1.00 97.75 88 ASN A N 1
ATOM 714 C CA . ASN A 1 88 ? 1.225 -1.889 15.110 1.00 97.75 88 ASN A CA 1
ATOM 715 C C . ASN A 1 88 ? 0.693 -0.509 15.528 1.00 97.75 88 ASN A C 1
ATOM 717 O O . ASN A 1 88 ? 1.479 0.316 15.978 1.00 97.75 88 ASN A O 1
ATOM 721 N N . LEU A 1 89 ? -0.622 -0.286 15.506 1.00 97.31 89 LEU A N 1
ATOM 722 C CA . LEU A 1 89 ? -1.232 0.958 15.991 1.00 97.31 89 LEU A CA 1
ATOM 723 C C . LEU A 1 89 ? -0.983 1.160 17.494 1.00 97.31 89 LEU A C 1
ATOM 725 O O . LEU A 1 89 ? -0.478 2.191 17.926 1.00 97.31 89 LEU A O 1
ATOM 729 N N . ARG A 1 90 ? -1.239 0.134 18.310 1.00 96.81 90 ARG A N 1
ATOM 730 C CA . ARG A 1 90 ? -1.086 0.248 19.768 1.00 96.81 90 ARG A CA 1
ATOM 731 C C . ARG A 1 90 ? 0.366 0.341 20.225 1.00 96.81 90 ARG A C 1
ATOM 733 O O . ARG A 1 90 ? 0.725 1.201 21.016 1.00 96.81 90 ARG A O 1
ATOM 740 N N . ARG A 1 91 ? 1.211 -0.597 19.792 1.00 93.56 91 ARG A N 1
ATOM 741 C CA . ARG A 1 91 ? 2.601 -0.715 20.269 1.00 93.56 91 ARG A CA 1
ATOM 742 C C . ARG A 1 91 ? 3.590 0.048 19.403 1.00 93.56 91 ARG A C 1
ATOM 744 O O . ARG A 1 91 ? 4.615 0.481 19.911 1.00 93.56 91 ARG A O 1
ATOM 751 N N . GLY A 1 92 ? 3.308 0.178 18.111 1.00 86.44 92 GLY A N 1
ATOM 752 C CA . GLY A 1 92 ? 4.166 0.892 17.170 1.00 86.44 92 GLY A CA 1
ATOM 753 C C . GLY A 1 92 ? 3.916 2.397 17.143 1.00 86.44 92 GLY A C 1
ATOM 754 O O . GLY A 1 92 ? 4.884 3.125 16.929 1.00 86.44 92 GLY A O 1
ATOM 755 N N . MET A 1 93 ? 2.672 2.837 17.375 1.00 93.00 93 MET A N 1
ATOM 756 C CA . MET A 1 93 ? 2.262 4.249 17.313 1.00 93.00 93 MET A CA 1
ATOM 757 C C . MET A 1 93 ? 1.706 4.805 18.638 1.00 93.00 93 MET A C 1
ATOM 759 O O . MET A 1 93 ? 1.509 6.006 18.747 1.00 93.00 93 MET A O 1
ATOM 763 N N . GLY A 1 94 ? 1.507 3.967 19.663 1.00 94.12 94 GLY A N 1
ATOM 764 C CA . GLY A 1 94 ? 1.157 4.422 21.014 1.00 94.12 94 GLY A CA 1
ATOM 765 C C . GLY A 1 94 ? -0.329 4.697 21.259 1.00 94.12 94 GLY A C 1
ATOM 766 O O . GLY A 1 94 ? -0.658 5.264 22.296 1.00 94.12 94 GLY A O 1
ATOM 767 N N . LEU A 1 95 ? -1.219 4.288 20.350 1.00 96.19 95 LEU A N 1
ATOM 768 C CA . LEU A 1 95 ? -2.655 4.560 20.471 1.00 96.19 95 LEU A CA 1
ATOM 769 C C . LEU A 1 95 ? -3.336 3.720 21.565 1.00 96.19 95 LEU A C 1
ATOM 771 O O . LEU A 1 95 ? -2.923 2.591 21.885 1.00 96.19 95 LEU A O 1
ATOM 775 N N . GLY A 1 96 ? -4.437 4.261 22.096 1.00 97.50 96 GLY A N 1
ATOM 776 C CA . GLY A 1 96 ? -5.281 3.604 23.092 1.00 97.50 96 GLY A CA 1
ATOM 777 C C . GLY A 1 96 ? -5.949 2.333 22.554 1.00 97.50 96 GLY A C 1
ATOM 778 O O . GLY A 1 96 ? -6.182 2.179 21.360 1.00 97.50 96 GLY A O 1
ATOM 779 N N . ALA A 1 97 ? -6.263 1.373 23.431 1.00 96.12 97 ALA A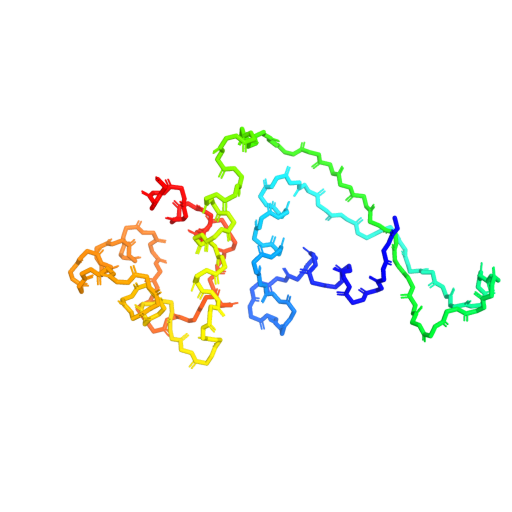 N 1
ATOM 780 C CA . ALA A 1 97 ? -6.896 0.121 22.997 1.00 96.12 97 ALA A CA 1
ATOM 781 C C . ALA A 1 97 ? -8.298 0.344 22.410 1.00 96.12 97 ALA A C 1
ATOM 783 O O . ALA A 1 97 ? -8.610 -0.209 21.359 1.00 96.12 97 ALA A O 1
ATOM 784 N N . GLU A 1 98 ? -9.104 1.144 23.106 1.00 97.06 98 GLU A N 1
ATOM 785 C CA . GLU A 1 98 ? -10.485 1.463 22.735 1.00 97.06 98 GLU A CA 1
ATOM 786 C C . GLU A 1 98 ? -10.531 2.328 21.476 1.00 97.06 98 GLU A C 1
ATOM 788 O O . GLU A 1 98 ? -11.276 2.020 20.553 1.00 97.06 98 GLU A O 1
ATOM 793 N N . GLU A 1 99 ? -9.657 3.335 21.396 1.00 97.06 99 GLU A N 1
ATOM 794 C CA . GLU A 1 99 ? -9.469 4.178 20.211 1.00 97.06 99 GLU A CA 1
ATOM 795 C C . GLU A 1 99 ? -9.163 3.336 18.965 1.00 97.06 99 GLU A C 1
ATOM 797 O O . GLU A 1 99 ? -9.835 3.462 17.942 1.00 97.06 99 GLU A O 1
ATOM 802 N N . VAL A 1 100 ? -8.188 2.424 19.053 1.00 97.62 100 VAL A N 1
ATOM 803 C CA . VAL A 1 100 ? -7.839 1.555 17.923 1.00 97.62 100 VAL A CA 1
ATOM 804 C C . VAL A 1 100 ? -8.995 0.635 17.549 1.00 97.62 100 VAL A C 1
ATOM 806 O O . VAL A 1 100 ? -9.256 0.449 16.365 1.00 97.62 100 VAL A O 1
ATOM 809 N N . ASP A 1 101 ? -9.685 0.047 18.526 1.00 97.69 101 ASP A N 1
ATOM 810 C CA . ASP A 1 101 ? -10.808 -0.846 18.239 1.00 97.69 101 ASP A CA 1
ATOM 811 C C . ASP A 1 101 ? -11.960 -0.109 17.544 1.00 97.69 101 ASP A C 1
ATOM 813 O O . ASP A 1 101 ? -12.494 -0.635 16.567 1.00 97.69 101 ASP A O 1
ATOM 817 N N . ALA A 1 102 ? -12.263 1.120 17.968 1.00 97.75 102 ALA A N 1
ATOM 818 C CA . ALA A 1 102 ? -13.257 1.974 17.326 1.00 97.75 102 ALA A CA 1
ATOM 819 C C . ALA A 1 102 ? -12.855 2.356 15.891 1.00 97.75 102 ALA A C 1
ATOM 821 O O . ALA A 1 102 ? -13.683 2.305 14.981 1.00 97.75 102 ALA A O 1
ATOM 822 N N . LEU A 1 103 ? -11.580 2.690 15.655 1.00 97.62 103 LEU A N 1
ATOM 823 C CA . LEU A 1 103 ? -11.072 2.983 14.310 1.00 97.62 103 LEU A CA 1
ATOM 824 C C . LEU A 1 103 ? -11.192 1.769 13.381 1.00 97.62 103 LEU A C 1
ATOM 826 O O . LEU A 1 103 ? -11.672 1.898 12.255 1.00 97.62 103 LEU A O 1
ATOM 830 N N . LEU A 1 104 ? -10.777 0.586 13.842 1.00 97.88 104 LEU A N 1
ATOM 831 C CA . LEU A 1 104 ? -10.846 -0.632 13.033 1.00 97.88 104 LEU A CA 1
ATOM 832 C C . LEU A 1 104 ? -12.293 -1.001 12.694 1.00 97.88 104 LEU A C 1
ATOM 834 O O . LEU A 1 104 ? -12.575 -1.334 11.545 1.00 97.88 104 LEU A O 1
ATOM 838 N N . GLU A 1 105 ? -13.212 -0.886 13.653 1.00 97.75 105 GLU A N 1
ATOM 839 C CA . GLU A 1 105 ? -14.640 -1.104 13.418 1.00 97.75 105 GLU A CA 1
ATOM 840 C C . GLU A 1 105 ? -15.201 -0.110 12.394 1.00 97.75 105 GLU A C 1
ATOM 842 O O . GLU A 1 105 ? -15.822 -0.521 11.412 1.00 97.75 105 GLU A O 1
ATOM 847 N N . ARG A 1 106 ? -14.893 1.185 12.547 1.00 97.50 106 ARG A N 1
ATOM 848 C CA . ARG A 1 106 ? -15.356 2.247 11.643 1.00 97.50 106 ARG A CA 1
ATOM 849 C C . ARG A 1 106 ? -14.924 2.035 10.192 1.00 97.50 106 ARG A C 1
ATOM 851 O O . ARG A 1 106 ? -15.700 2.305 9.280 1.00 97.50 106 ARG A O 1
ATOM 858 N N . PHE A 1 107 ? -13.707 1.540 9.965 1.00 97.31 107 PHE A N 1
ATOM 859 C CA . PHE A 1 107 ? -13.194 1.243 8.621 1.00 97.31 107 PHE A CA 1
ATOM 860 C C . PHE A 1 107 ? -13.473 -0.196 8.155 1.00 97.31 107 PHE A C 1
ATOM 862 O O . PHE A 1 107 ? -12.962 -0.617 7.112 1.00 97.31 107 PHE A O 1
ATOM 869 N N . ALA A 1 108 ? -14.277 -0.960 8.903 1.00 97.31 108 ALA A N 1
ATOM 870 C CA . ALA A 1 108 ? -14.575 -2.363 8.628 1.00 97.31 108 ALA A CA 1
ATOM 871 C C . ALA A 1 108 ? -13.296 -3.196 8.399 1.00 97.31 108 ALA A C 1
ATOM 873 O O . ALA A 1 108 ? -13.146 -3.894 7.385 1.00 97.31 108 ALA A O 1
ATOM 874 N N . ILE A 1 109 ? -12.344 -3.069 9.328 1.00 97.88 109 ILE A N 1
ATOM 875 C CA . ILE A 1 109 ? -11.096 -3.828 9.386 1.00 97.88 109 ILE A CA 1
ATOM 876 C C . ILE A 1 109 ? -11.186 -4.820 10.548 1.00 97.88 109 ILE A C 1
ATOM 878 O O . ILE A 1 109 ? -11.429 -4.455 11.695 1.00 97.88 109 ILE A O 1
ATOM 882 N N . VAL A 1 110 ? -10.954 -6.097 10.252 1.00 96.94 110 VAL A N 1
ATOM 883 C CA . VAL A 1 110 ? -10.954 -7.170 11.255 1.00 96.94 110 VAL A CA 1
ATOM 884 C C . VAL A 1 110 ? -9.770 -6.988 12.218 1.00 96.94 110 VAL A C 1
ATOM 886 O O . VAL A 1 110 ? -8.657 -6.688 11.785 1.00 96.94 110 VAL A O 1
ATOM 889 N N . LYS A 1 111 ? -9.977 -7.185 13.527 1.00 95.75 111 LYS A N 1
ATOM 890 C CA . LYS A 1 111 ? -8.966 -6.911 14.574 1.00 95.75 111 LYS A CA 1
ATOM 891 C C . LYS A 1 111 ? -7.700 -7.762 14.437 1.00 95.75 111 LYS A C 1
ATOM 893 O O . LYS A 1 111 ? -6.604 -7.336 14.819 1.00 95.75 111 LYS A O 1
ATOM 898 N N . GLU A 1 112 ? -7.857 -8.959 13.887 1.00 96.94 112 GLU A N 1
ATOM 899 C CA . GLU A 1 112 ? -6.805 -9.940 13.645 1.00 96.94 112 GLU A CA 1
ATOM 900 C C . GLU A 1 112 ? -6.046 -9.681 12.336 1.00 96.94 112 GLU A C 1
ATOM 902 O O . GLU A 1 112 ? -4.977 -10.261 12.140 1.00 96.94 112 GLU A O 1
ATOM 907 N N . ALA A 1 113 ? -6.555 -8.799 11.466 1.00 97.44 113 ALA A N 1
ATOM 908 C CA . ALA A 1 113 ? -5.938 -8.523 10.178 1.00 97.44 113 ALA A CA 1
ATOM 909 C C . ALA A 1 113 ? -4.550 -7.898 10.353 1.00 97.44 113 ALA A C 1
ATOM 911 O O . ALA A 1 113 ? -4.323 -7.006 11.184 1.00 97.44 113 ALA A O 1
ATOM 912 N N . ARG A 1 114 ? -3.601 -8.352 9.541 1.00 97.88 114 ARG A N 1
ATOM 913 C CA . ARG A 1 114 ? -2.307 -7.688 9.355 1.00 97.88 114 ARG A CA 1
ATOM 914 C C . ARG A 1 114 ? -2.441 -6.576 8.331 1.00 97.88 114 ARG A C 1
ATOM 916 O O . ARG A 1 114 ? -3.319 -6.627 7.476 1.00 97.88 114 ARG A O 1
ATOM 923 N N . ALA A 1 115 ? -1.552 -5.587 8.387 1.00 97.31 115 ALA A N 1
ATOM 924 C CA . ALA A 1 115 ? -1.590 -4.476 7.439 1.00 97.31 115 ALA A CA 1
ATOM 925 C C . ALA A 1 115 ? -1.530 -4.969 5.986 1.00 97.31 115 ALA A C 1
ATOM 927 O O . ALA A 1 115 ? -2.260 -4.461 5.144 1.00 97.31 115 ALA A O 1
ATOM 928 N N . GLU A 1 116 ? -0.745 -6.013 5.697 1.00 96.69 116 GLU A N 1
ATOM 929 C CA . GLU A 1 116 ? -0.665 -6.554 4.344 1.00 96.69 116 GLU A CA 1
ATOM 930 C C . GLU A 1 116 ? -1.944 -7.244 3.846 1.00 96.69 116 GLU A C 1
ATOM 932 O O . GLU A 1 116 ? -2.056 -7.506 2.656 1.00 96.69 116 GLU A O 1
ATOM 937 N N . GLU A 1 117 ? -2.906 -7.540 4.718 1.00 97.00 117 GLU A N 1
ATOM 938 C CA . GLU A 1 117 ? -4.170 -8.204 4.372 1.00 97.00 117 GLU A CA 1
ATOM 939 C C . GLU A 1 117 ? -5.311 -7.207 4.128 1.00 97.00 117 GLU A C 1
ATOM 941 O O . GLU A 1 117 ? -6.375 -7.603 3.649 1.00 97.00 117 GLU A O 1
ATOM 946 N N . VAL A 1 118 ? -5.095 -5.931 4.456 1.00 97.06 118 VAL A N 1
ATOM 947 C CA . VAL A 1 118 ? -6.091 -4.862 4.354 1.00 97.06 118 VAL A CA 1
ATOM 948 C C . VAL A 1 118 ? -5.973 -4.161 3.002 1.00 97.06 118 VAL A C 1
ATOM 950 O O . VAL A 1 118 ? -4.879 -3.914 2.495 1.00 97.06 118 VAL A O 1
ATOM 953 N N . GLU A 1 119 ? -7.118 -3.822 2.416 1.00 95.12 119 GLU A N 1
ATOM 954 C CA . GLU A 1 119 ? -7.197 -3.041 1.182 1.00 95.12 119 GLU A CA 1
ATOM 955 C C . GLU A 1 119 ? -6.490 -1.685 1.320 1.00 95.12 119 GLU A C 1
ATOM 957 O O . GLU A 1 119 ? -6.624 -0.992 2.332 1.00 95.12 119 GLU A O 1
ATOM 962 N N . ALA A 1 120 ? -5.763 -1.281 0.273 1.00 94.38 120 ALA A N 1
ATOM 963 C CA . ALA A 1 120 ? -4.995 -0.036 0.262 1.00 94.38 120 ALA A CA 1
ATOM 964 C C . ALA A 1 120 ? -5.863 1.199 0.559 1.00 94.38 120 ALA A C 1
ATOM 966 O O . ALA A 1 120 ? -5.420 2.111 1.251 1.00 94.38 120 ALA A O 1
ATOM 967 N N . GLU A 1 121 ? -7.106 1.212 0.079 1.00 93.25 121 GLU A N 1
ATOM 968 C CA . GLU A 1 121 ? -8.054 2.312 0.287 1.00 93.25 121 GLU A CA 1
ATOM 969 C C . GLU A 1 121 ? -8.446 2.466 1.761 1.00 93.25 121 GLU A C 1
ATOM 971 O O . GLU A 1 121 ? -8.475 3.584 2.273 1.00 93.25 121 GLU A O 1
ATOM 976 N N . LYS A 1 122 ? -8.649 1.354 2.479 1.00 96.62 122 LYS A N 1
ATOM 977 C CA . LYS A 1 122 ? -8.939 1.368 3.921 1.00 96.62 122 LYS A CA 1
ATOM 978 C C . LYS A 1 122 ? -7.733 1.823 4.738 1.00 96.62 122 LYS A C 1
ATOM 980 O O . LYS A 1 122 ? -7.885 2.621 5.658 1.00 96.62 122 LYS A O 1
ATOM 985 N N . LEU A 1 123 ? -6.533 1.349 4.390 1.00 97.50 123 LEU A N 1
ATOM 986 C CA . LEU A 1 123 ? -5.294 1.804 5.032 1.00 97.50 123 LEU A CA 1
ATOM 987 C C . LEU A 1 123 ? -5.065 3.297 4.796 1.00 97.50 123 LEU A C 1
ATOM 989 O O . LEU A 1 123 ? -4.661 4.005 5.710 1.00 97.50 123 LEU A O 1
ATOM 993 N N . TRP A 1 124 ? -5.346 3.786 3.589 1.00 95.75 124 TRP A N 1
ATOM 994 C CA . TRP A 1 124 ? -5.253 5.207 3.295 1.00 95.75 124 TRP A CA 1
ATOM 995 C C . TRP A 1 124 ? -6.222 6.035 4.139 1.00 95.75 124 TRP A C 1
ATOM 997 O O . TRP A 1 124 ? -5.797 6.991 4.778 1.00 95.75 124 TRP A O 1
ATOM 1007 N N . ALA A 1 125 ? -7.501 5.653 4.172 1.00 95.62 125 ALA A N 1
ATOM 1008 C CA . ALA A 1 125 ? -8.515 6.374 4.935 1.00 95.62 125 ALA A CA 1
ATOM 1009 C C . ALA A 1 125 ? -8.193 6.392 6.440 1.00 95.62 125 ALA A C 1
ATOM 1011 O O . ALA A 1 125 ? -8.334 7.420 7.097 1.00 95.62 125 ALA A O 1
ATOM 1012 N N . LEU A 1 126 ? -7.672 5.280 6.970 1.00 97.50 126 LEU A N 1
ATOM 1013 C CA . LEU A 1 126 ? -7.167 5.222 8.339 1.00 97.50 126 LEU A CA 1
ATOM 1014 C C . LEU A 1 126 ? -5.972 6.165 8.553 1.00 97.50 126 LEU A C 1
ATOM 1016 O O . LEU A 1 126 ? -5.896 6.820 9.586 1.00 97.50 126 LEU A O 1
ATOM 1020 N N . ALA A 1 127 ? -5.041 6.247 7.599 1.00 96.69 127 ALA A N 1
ATOM 1021 C CA . ALA A 1 127 ? -3.905 7.159 7.701 1.00 96.69 127 ALA A CA 1
ATOM 1022 C C . ALA A 1 127 ? -4.320 8.636 7.650 1.00 96.69 127 ALA A C 1
ATOM 1024 O O . ALA A 1 127 ? -3.705 9.448 8.330 1.00 96.69 127 ALA A O 1
ATOM 1025 N N . GLU A 1 128 ? -5.348 8.978 6.869 1.00 94.88 128 GLU A N 1
ATOM 1026 C CA . GLU A 1 128 ? -5.903 10.336 6.825 1.00 94.88 128 GLU A CA 1
ATOM 1027 C C . GLU A 1 128 ? -6.569 10.745 8.140 1.00 94.88 128 GLU A C 1
ATOM 1029 O O . GLU A 1 128 ? -6.490 11.915 8.497 1.00 94.88 128 GLU A O 1
ATOM 1034 N N . GLU A 1 129 ? -7.189 9.810 8.865 1.00 95.62 129 GLU A N 1
ATOM 1035 C CA . GLU A 1 129 ? -7.756 10.100 10.188 1.00 95.62 129 GLU A CA 1
ATOM 1036 C C . GLU A 1 129 ? -6.679 10.383 11.238 1.00 95.62 129 GLU A C 1
ATOM 1038 O O . GLU A 1 129 ? -6.866 11.212 12.121 1.00 95.62 129 GLU A O 1
ATOM 1043 N N . LEU A 1 130 ? -5.568 9.651 11.173 1.00 94.62 130 LEU A N 1
ATOM 1044 C CA . LEU A 1 130 ? -4.491 9.723 12.163 1.00 94.62 130 LEU A CA 1
ATOM 1045 C C . LEU A 1 130 ? -3.530 10.897 11.937 1.00 94.62 130 LEU A C 1
ATOM 1047 O O . LEU A 1 130 ? -2.537 11.012 12.658 1.00 94.62 130 LEU A O 1
ATOM 1051 N N . LEU A 1 131 ? -3.782 11.700 10.904 1.00 90.06 131 LEU A N 1
ATOM 1052 C CA . LEU A 1 131 ? -2.963 12.834 10.495 1.00 90.06 131 LEU A CA 1
ATOM 1053 C C . LEU A 1 131 ? -3.327 14.108 11.260 1.00 90.06 131 LEU A C 1
ATOM 1055 O O . LEU A 1 131 ? -2.380 14.774 11.732 1.00 90.06 131 LEU A O 1
#